Protein AF-A0A2V9AE50-F1 (afdb_monomer)

Solvent-accessible surface area (backbone atoms only — not comparable to full-atom values): 8103 Å² total; per-residue (Å²): 135,81,81,83,68,75,53,69,71,56,56,53,49,51,51,48,52,51,54,49,50,65,55,50,51,59,52,54,52,55,61,57,44,53,62,54,49,54,53,49,63,63,26,70,82,38,75,71,50,44,54,56,48,51,53,52,48,53,46,49,54,41,52,52,50,28,53,53,47,50,55,51,47,52,50,49,51,53,56,46,63,73,44,49,84,62,31,65,62,58,70,68,59,50,51,51,35,52,49,32,35,55,63,9,60,53,39,17,42,49,12,47,48,40,40,70,79,41,85,52,68,63,26,52,50,37,20,51,53,11,45,50,36,29,50,54,25,52,52,51,46,53,51,21,39,54,68,63,67,75,84,120

Mean predicted aligned error: 11.83 Å

Secondary structure (DSSP, 8-state):
-------HHHHHHHHHHHHHHHHHHHHHHHHHHHHHHHHHHHHTTSHHHHHHHHHHHHHHHHHHHHHHHHHHHHHHHHHHHHHGGGS-S-HHHHHHHHHHHHHHHTHHHHHHHHTTT--SHHHHHHHHHHHHHHHHHHHHHHHHHHTTSS--

Radius of gyration: 20.66 Å; Cα contacts (8 Å, |Δi|>4): 96; chains: 1; bounding box: 45×26×64 Å

Foldseek 3Di:
DDPPDPDVVRVVVVVVVVVCCVVVVVVVVVVVVVVLVVVCVVCVVPVVVNVVSVLVVLLVVLVVVLVVLLVVLVVVLVVCVVCLVLQQDDPVLSVVLNVLSVQLSPQQSVLSNCCNVPVDVVSVVSNVSSVVSNVVSVVNSVVSNVVNPPPD

Sequence (152 aa):
MKPHVLRDSWKRRWAWVLLVGSLVLPVFVLLEMRPGLLAGGIADVGGLVVNQYREMKYAYDRHVDVHGHWIGLAMVLIVMGIGLDGVRFDEQLKMLLAAGLLLGSLPFPLGVLLQTMSQGPGPRVLAVTGSALVIVSLAAMSLGFARGRTSV

Nearest PDB structures (foldseek):
  4ons-assembly1_A  TM=6.065E-01  e=8.344E+00  Mus musculus
  6ixe-assembly1_A  TM=2.602E-01  e=3.317E+00  Homo sapiens

pLDDT: mean 77.26, std 14.45, range [37.03, 95.81]

Structure (mmCIF, N/CA/C/O backbone):
data_AF-A0A2V9AE50-F1
#
_entry.id   AF-A0A2V9AE50-F1
#
loop_
_atom_site.group_PDB
_atom_site.id
_atom_site.type_symbol
_atom_site.label_atom_id
_atom_site.label_alt_id
_atom_site.label_comp_id
_atom_site.label_asym_id
_atom_site.label_entity_id
_atom_site.label_seq_id
_atom_site.pdbx_PDB_ins_code
_atom_site.Cartn_x
_atom_site.Cartn_y
_atom_site.Cartn_z
_atom_site.occupancy
_atom_site.B_iso_or_equiv
_atom_site.auth_seq_id
_atom_site.auth_comp_id
_atom_site.auth_asym_id
_atom_site.auth_atom_id
_atom_site.pdbx_PDB_model_num
ATOM 1 N N . MET A 1 1 ? -25.637 7.849 20.580 1.00 37.03 1 MET A N 1
ATOM 2 C CA . MET A 1 1 ? -25.601 7.628 19.116 1.00 37.03 1 MET A CA 1
ATOM 3 C C . MET A 1 1 ? -25.222 6.175 18.859 1.00 37.03 1 MET A C 1
ATOM 5 O O . MET A 1 1 ? -24.217 5.738 19.394 1.00 37.03 1 MET A O 1
ATOM 9 N N . LYS A 1 2 ? -26.040 5.402 18.131 1.00 41.62 2 LYS A N 1
ATOM 10 C CA . LYS A 1 2 ? -25.691 4.027 17.721 1.00 41.62 2 LYS A CA 1
ATOM 11 C C . LYS A 1 2 ? -24.840 4.119 16.445 1.00 41.62 2 LYS A C 1
ATOM 13 O O . LYS A 1 2 ? -25.294 4.797 15.521 1.00 41.62 2 LYS A O 1
ATOM 18 N N . PRO A 1 3 ? -23.649 3.499 16.362 1.00 47.72 3 PRO A N 1
ATOM 19 C CA . PRO A 1 3 ? -22.875 3.524 15.131 1.00 47.72 3 PRO A CA 1
ATOM 20 C C . PRO A 1 3 ? -23.674 2.760 14.076 1.00 47.72 3 PRO A C 1
ATOM 22 O O . PRO A 1 3 ? -24.143 1.646 14.311 1.00 47.72 3 PRO A O 1
ATOM 25 N N . HIS A 1 4 ? -23.895 3.385 12.928 1.00 53.25 4 HIS A N 1
ATOM 26 C CA . HIS A 1 4 ? -24.541 2.788 11.765 1.00 53.25 4 HIS A CA 1
ATOM 27 C C . HIS A 1 4 ? -23.551 1.804 11.133 1.00 53.25 4 HIS A C 1
ATOM 29 O O . HIS A 1 4 ? -22.965 2.045 10.082 1.00 53.25 4 HIS A O 1
ATOM 35 N N . VAL A 1 5 ? -23.336 0.689 11.831 1.00 60.97 5 VAL A N 1
ATOM 36 C CA . VAL A 1 5 ? -22.593 -0.466 11.341 1.00 60.97 5 VAL A CA 1
ATOM 37 C C . VAL A 1 5 ? -23.240 -0.873 10.024 1.00 60.97 5 VAL A C 1
ATOM 39 O O . VAL A 1 5 ? -24.429 -1.191 9.978 1.00 60.97 5 VAL A O 1
ATOM 42 N N . LEU A 1 6 ? -22.456 -0.793 8.949 1.00 65.75 6 LEU A N 1
ATOM 43 C CA . LEU A 1 6 ? -22.833 -1.145 7.584 1.00 65.75 6 LEU A CA 1
ATOM 44 C C . LEU A 1 6 ? -23.764 -2.365 7.573 1.00 65.75 6 LEU A C 1
ATOM 46 O O . LEU A 1 6 ? -23.412 -3.425 8.093 1.00 65.75 6 LEU A O 1
ATOM 50 N N . ARG A 1 7 ? -24.957 -2.192 6.992 1.00 75.25 7 ARG A N 1
ATOM 51 C CA . ARG A 1 7 ? -26.014 -3.213 6.929 1.00 75.25 7 ARG A CA 1
ATOM 52 C C . ARG A 1 7 ? -25.424 -4.527 6.390 1.00 75.25 7 ARG A C 1
ATOM 54 O O . ARG A 1 7 ? -24.647 -4.492 5.440 1.00 75.25 7 ARG A O 1
ATOM 61 N N . ASP A 1 8 ? -25.791 -5.690 6.926 1.00 74.62 8 ASP A N 1
ATOM 62 C CA . ASP A 1 8 ? -25.152 -6.961 6.522 1.00 74.62 8 ASP A CA 1
ATOM 63 C C . ASP A 1 8 ? -25.326 -7.289 5.031 1.00 74.62 8 ASP A C 1
ATOM 65 O O . ASP A 1 8 ? -24.468 -7.912 4.403 1.00 74.62 8 ASP A O 1
ATOM 69 N N . SER A 1 9 ? -26.401 -6.791 4.417 1.00 73.12 9 SER A N 1
ATOM 70 C CA . SER A 1 9 ? -26.605 -6.842 2.968 1.00 73.12 9 SER A CA 1
ATOM 71 C C . SER A 1 9 ? -25.570 -6.030 2.182 1.00 73.12 9 SER A C 1
ATOM 73 O O . SER A 1 9 ? -25.189 -6.447 1.091 1.00 73.12 9 SER A O 1
ATOM 75 N N . TRP A 1 10 ? -25.086 -4.909 2.722 1.00 75.50 10 TRP A N 1
ATOM 76 C CA . TRP A 1 10 ? -24.013 -4.107 2.134 1.00 75.50 10 TRP A CA 1
ATOM 77 C C . TRP A 1 10 ? -22.683 -4.853 2.191 1.00 75.50 10 TRP A C 1
ATOM 79 O O . TRP A 1 10 ? -22.042 -5.026 1.159 1.00 75.50 10 TRP A O 1
ATOM 89 N N . LYS A 1 11 ? -22.324 -5.397 3.361 1.00 70.62 11 LYS A N 1
ATOM 90 C CA . LYS A 1 11 ? -21.107 -6.210 3.531 1.00 70.62 11 LYS A CA 1
ATOM 91 C C . LYS A 1 11 ? -21.091 -7.402 2.574 1.00 70.62 11 LYS A C 1
ATOM 93 O O . LYS A 1 11 ? -20.095 -7.636 1.899 1.00 70.62 11 LYS A O 1
ATOM 98 N N . ARG A 1 12 ? -22.221 -8.111 2.453 1.00 73.69 12 ARG A N 1
ATOM 99 C CA . ARG A 1 12 ? -22.362 -9.256 1.542 1.00 73.69 12 ARG A CA 1
ATOM 100 C C . ARG A 1 12 ? -22.244 -8.851 0.071 1.00 73.69 12 ARG A C 1
ATOM 102 O O . ARG A 1 12 ? -21.606 -9.562 -0.695 1.00 73.69 12 ARG A O 1
ATOM 109 N N . ARG A 1 13 ? -22.832 -7.718 -0.330 1.00 76.38 13 ARG A N 1
ATOM 110 C CA . ARG A 1 13 ? -22.717 -7.195 -1.705 1.00 76.38 13 ARG A CA 1
ATOM 111 C C . ARG A 1 13 ? -21.273 -6.837 -2.049 1.00 76.38 13 ARG A C 1
ATOM 113 O O . ARG A 1 13 ? -20.803 -7.238 -3.105 1.00 76.38 13 ARG A O 1
ATOM 120 N N . TRP A 1 14 ? -20.558 -6.167 -1.149 1.00 69.31 14 TRP A N 1
ATOM 121 C CA . TRP A 1 14 ? -19.146 -5.843 -1.357 1.00 69.31 14 TRP A CA 1
ATOM 122 C C . TRP A 1 14 ? -18.248 -7.075 -1.363 1.00 69.31 14 TRP A C 1
ATOM 124 O O . TRP A 1 14 ? -17.381 -7.171 -2.222 1.00 69.31 14 TRP A O 1
ATOM 134 N N . ALA A 1 15 ? -18.496 -8.056 -0.493 1.00 70.06 15 ALA A N 1
ATOM 135 C CA . ALA A 1 15 ? -17.778 -9.328 -0.531 1.00 70.06 15 ALA A CA 1
ATOM 136 C C . ALA A 1 15 ? -17.922 -10.023 -1.897 1.00 70.06 15 ALA A C 1
ATOM 138 O O . ALA A 1 15 ? -16.930 -10.483 -2.454 1.00 70.06 15 ALA A O 1
ATOM 139 N N . TRP A 1 16 ? -19.129 -10.034 -2.476 1.00 76.62 16 TRP A N 1
ATOM 140 C CA . TRP A 1 16 ? -19.358 -10.571 -3.821 1.00 76.62 16 TRP A CA 1
ATOM 141 C C . TRP A 1 16 ? -18.664 -9.765 -4.915 1.00 76.62 16 TRP A C 1
ATOM 143 O O . TRP A 1 16 ? -18.034 -10.360 -5.780 1.00 76.62 16 TRP A O 1
ATOM 153 N N . VAL A 1 17 ? -18.736 -8.432 -4.871 1.00 71.69 17 VAL A N 1
ATOM 154 C CA . VAL A 1 17 ? -18.037 -7.565 -5.836 1.00 71.69 17 VAL A CA 1
ATOM 155 C C . VAL A 1 17 ? -16.531 -7.829 -5.811 1.00 71.69 17 VAL A C 1
ATOM 157 O O . VAL A 1 17 ? -15.916 -7.945 -6.867 1.00 71.69 17 VAL A O 1
ATOM 160 N N . LEU A 1 18 ? -15.946 -7.990 -4.623 1.00 68.12 18 LEU A N 1
ATOM 161 C CA . LEU A 1 18 ? -14.518 -8.260 -4.467 1.00 68.12 18 LEU A CA 1
ATOM 162 C C . LEU A 1 18 ? -14.133 -9.673 -4.902 1.00 68.12 18 LEU A C 1
ATOM 164 O O . LEU A 1 18 ? -13.132 -9.834 -5.591 1.00 68.12 18 LEU A O 1
ATOM 168 N N . LEU A 1 19 ? -14.933 -10.685 -4.557 1.00 66.75 19 LEU A N 1
ATOM 169 C CA . LEU A 1 19 ? -14.701 -12.064 -4.993 1.00 66.75 19 LEU A CA 1
ATOM 170 C C . LEU A 1 19 ? -14.799 -12.199 -6.511 1.00 66.75 19 LEU A C 1
ATOM 172 O O . LEU A 1 19 ? -13.918 -12.786 -7.133 1.00 66.75 19 LEU A O 1
ATOM 176 N N . VAL A 1 20 ? -15.842 -11.625 -7.112 1.00 72.38 20 VAL A N 1
ATOM 177 C CA . VAL A 1 20 ? -16.029 -11.633 -8.566 1.00 72.38 20 VAL A CA 1
ATOM 178 C C . VAL A 1 20 ? -14.915 -10.837 -9.236 1.00 72.38 20 VAL A C 1
ATOM 180 O O . VAL A 1 20 ? -14.288 -11.352 -10.153 1.00 72.38 20 VAL A O 1
ATOM 183 N N . GLY A 1 21 ? -14.590 -9.637 -8.745 1.00 65.12 21 GLY A N 1
ATOM 184 C CA . GLY A 1 21 ? -13.474 -8.838 -9.259 1.00 65.12 21 GLY A CA 1
ATOM 185 C C . GLY A 1 21 ? -12.136 -9.583 -9.203 1.00 65.12 21 GLY A C 1
ATOM 186 O O . GLY A 1 21 ? -11.414 -9.616 -10.196 1.00 65.12 21 GLY A O 1
ATOM 187 N N . SER A 1 22 ? -11.847 -10.264 -8.089 1.00 59.50 22 SER A N 1
ATOM 188 C CA . SER A 1 22 ? -10.631 -11.068 -7.898 1.00 59.50 22 SER A CA 1
ATOM 189 C C . SER A 1 22 ? -10.545 -12.292 -8.813 1.00 59.50 22 SER A C 1
ATOM 191 O O . SER A 1 22 ? -9.442 -12.783 -9.029 1.00 59.50 22 SER A O 1
ATOM 193 N N . LEU A 1 23 ? -11.668 -12.812 -9.315 1.00 69.69 23 LEU A N 1
ATOM 194 C CA . LEU A 1 23 ? -11.721 -13.959 -10.232 1.00 69.69 23 LEU A CA 1
ATOM 195 C C . LEU A 1 23 ? -11.732 -13.527 -11.700 1.00 69.69 23 LEU A C 1
ATOM 197 O O . LEU A 1 23 ? -11.115 -14.170 -12.544 1.00 69.69 23 LEU A O 1
ATOM 201 N N . VAL A 1 24 ? -12.409 -12.421 -11.999 1.00 68.25 24 VAL A N 1
ATOM 202 C CA . VAL A 1 24 ? -12.529 -11.869 -13.350 1.00 68.25 24 VAL A CA 1
ATOM 203 C C . VAL A 1 24 ? -11.200 -11.268 -13.810 1.00 68.25 24 VAL A C 1
ATOM 205 O O . VAL A 1 24 ? -10.784 -11.527 -14.936 1.00 68.25 24 VAL A O 1
ATOM 208 N N . LEU A 1 25 ? -10.490 -10.535 -12.945 1.00 58.28 25 LEU A N 1
ATOM 209 C CA . LEU A 1 25 ? -9.211 -9.903 -13.293 1.00 58.28 25 LEU A CA 1
ATOM 210 C C . LEU A 1 25 ? -8.143 -10.909 -13.784 1.00 58.28 25 LEU A C 1
ATOM 212 O O . LEU A 1 25 ? -7.616 -10.697 -14.875 1.00 58.28 25 LEU A O 1
ATOM 216 N N . PRO A 1 26 ? -7.857 -12.032 -13.091 1.00 51.66 26 PRO A N 1
ATOM 217 C CA . PRO A 1 26 ? -6.922 -13.048 -13.585 1.00 51.66 26 PRO A CA 1
ATOM 218 C C . PRO A 1 26 ? -7.338 -13.675 -14.918 1.00 51.66 26 PRO A C 1
ATOM 220 O O . PRO A 1 26 ? -6.481 -13.977 -15.744 1.00 51.66 26 PRO A O 1
ATOM 223 N N . VAL A 1 27 ? -8.643 -13.862 -15.149 1.00 64.81 27 VAL A N 1
ATOM 224 C CA . VAL A 1 27 ? -9.162 -14.407 -16.414 1.00 64.81 27 VAL A CA 1
ATOM 225 C C . VAL A 1 27 ? -8.922 -13.427 -17.561 1.00 64.81 27 VAL A C 1
ATOM 227 O O . VAL A 1 27 ? -8.437 -13.839 -18.611 1.00 64.81 27 VAL A O 1
ATOM 230 N N . PHE A 1 28 ? -9.189 -12.135 -17.360 1.00 59.84 28 PHE A N 1
ATOM 231 C CA . PHE A 1 28 ? -8.902 -11.103 -18.360 1.00 59.84 28 PHE A CA 1
ATOM 232 C C . PHE A 1 28 ? -7.399 -10.974 -18.645 1.00 59.84 28 PHE A C 1
ATOM 234 O O . PHE A 1 28 ? -7.008 -10.934 -19.808 1.00 59.84 28 PHE A O 1
ATOM 241 N N . VAL A 1 29 ? -6.550 -11.031 -17.615 1.00 56.72 29 VAL A N 1
ATOM 242 C CA . VAL A 1 29 ? -5.084 -11.028 -17.778 1.00 56.72 29 VAL A CA 1
ATOM 243 C C . VAL A 1 29 ? -4.600 -12.255 -18.561 1.00 56.72 29 VAL A C 1
ATOM 245 O O . VAL A 1 29 ? -3.771 -12.135 -19.461 1.00 56.72 29 VAL A O 1
ATOM 248 N N . LEU A 1 30 ? -5.133 -13.448 -18.277 1.00 57.59 30 LEU A N 1
ATOM 249 C CA . LEU A 1 30 ? -4.795 -14.669 -19.020 1.00 57.59 30 LEU A CA 1
ATOM 250 C C . LEU A 1 30 ? -5.219 -14.598 -20.493 1.00 57.59 30 LEU A C 1
ATOM 252 O O . LEU A 1 30 ? -4.508 -15.105 -21.366 1.00 57.59 30 LEU A O 1
ATOM 256 N N . LEU A 1 31 ? -6.363 -13.971 -20.775 1.00 60.22 31 LEU A N 1
ATOM 257 C CA . LEU A 1 31 ? -6.833 -13.731 -22.139 1.00 60.22 31 LEU A CA 1
ATOM 258 C C . LEU A 1 31 ? -5.935 -12.735 -22.884 1.00 60.22 31 LEU A C 1
ATOM 260 O O . LEU A 1 31 ? -5.695 -12.927 -24.074 1.00 60.22 31 LEU A O 1
ATOM 264 N N . GLU A 1 32 ? -5.381 -11.740 -22.192 1.00 53.06 32 GLU A N 1
ATOM 265 C CA . GLU A 1 32 ? -4.436 -10.767 -22.751 1.00 53.06 32 GLU A CA 1
ATOM 266 C C . GLU A 1 32 ? -3.033 -11.359 -22.983 1.00 53.06 32 GLU A C 1
ATOM 268 O O . GLU A 1 32 ? -2.365 -11.036 -23.967 1.00 53.06 32 GLU A O 1
ATOM 273 N N . MET A 1 33 ? -2.601 -12.321 -22.157 1.00 55.38 33 MET A N 1
ATOM 274 C CA . MET A 1 33 ? -1.312 -12.997 -22.347 1.00 55.38 33 MET A CA 1
ATOM 275 C C . MET A 1 33 ? -1.268 -13.925 -23.569 1.00 55.38 33 MET A C 1
ATOM 277 O O . MET A 1 33 ? -0.200 -14.077 -24.157 1.00 55.38 33 MET A O 1
ATOM 281 N N . ARG A 1 34 ? -2.382 -14.539 -23.998 1.00 54.62 34 ARG A N 1
ATOM 282 C CA . ARG A 1 34 ? -2.393 -15.440 -25.173 1.00 54.62 34 ARG A CA 1
ATOM 283 C C . ARG A 1 34 ? -1.922 -14.783 -26.486 1.00 54.62 34 ARG A C 1
ATOM 285 O O . ARG A 1 34 ? -1.057 -15.374 -27.135 1.00 54.62 34 ARG A O 1
ATOM 292 N N . PRO A 1 35 ? -2.418 -13.601 -26.897 1.00 54.53 35 PRO A N 1
ATOM 293 C CA . PRO A 1 35 ? -1.892 -12.906 -28.074 1.00 54.53 35 PRO A CA 1
ATOM 294 C C . PRO A 1 35 ? -0.460 -12.393 -27.860 1.00 54.53 35 PRO A C 1
ATOM 296 O O . PRO A 1 35 ? 0.341 -12.434 -28.792 1.00 54.53 35 PRO A O 1
ATOM 299 N N . GLY A 1 36 ? -0.094 -11.996 -26.635 1.00 54.28 36 GLY A N 1
ATOM 300 C CA . GLY A 1 36 ? 1.269 -11.573 -26.302 1.00 54.28 36 GLY A CA 1
ATOM 301 C C . GLY A 1 36 ? 2.309 -12.699 -26.369 1.00 54.28 36 GLY A C 1
ATOM 302 O O . GLY A 1 36 ? 3.447 -12.448 -26.759 1.00 54.28 36 GLY A O 1
ATOM 303 N N . LEU A 1 37 ? 1.938 -13.936 -26.019 1.00 57.34 37 LEU A N 1
ATOM 304 C CA . LEU A 1 37 ? 2.815 -15.114 -26.077 1.00 57.34 37 LEU A CA 1
ATOM 305 C C . LEU A 1 37 ? 2.989 -15.626 -27.512 1.00 57.34 37 LEU A C 1
ATOM 307 O O . LEU A 1 37 ? 4.080 -16.039 -27.887 1.00 57.34 37 LEU A O 1
ATOM 311 N N . LEU A 1 38 ? 1.925 -15.565 -28.321 1.00 55.53 38 LEU A N 1
ATOM 312 C CA . LEU A 1 38 ? 1.977 -15.886 -29.750 1.00 55.53 38 LEU A CA 1
ATOM 313 C C . LEU A 1 38 ? 2.829 -14.869 -30.523 1.00 55.53 38 LEU A C 1
ATOM 315 O O . LEU A 1 38 ? 3.653 -15.267 -31.340 1.00 55.53 38 LEU A O 1
ATOM 319 N N . ALA A 1 39 ? 2.699 -13.574 -30.218 1.00 54.44 39 ALA A N 1
ATOM 320 C CA . ALA A 1 39 ? 3.570 -12.538 -30.773 1.00 54.44 39 ALA A CA 1
ATOM 321 C C . ALA A 1 39 ? 5.034 -12.704 -30.317 1.00 54.44 39 ALA A C 1
ATOM 323 O O . ALA A 1 39 ? 5.946 -12.564 -31.129 1.00 54.44 39 ALA A O 1
ATOM 324 N N . GLY A 1 40 ? 5.260 -13.072 -29.048 1.00 48.94 40 GLY A N 1
ATOM 325 C CA . GLY A 1 40 ? 6.589 -13.389 -28.511 1.00 48.94 40 GLY A CA 1
ATOM 326 C C . GLY A 1 40 ? 7.234 -14.619 -29.163 1.00 48.94 40 GLY A C 1
ATOM 327 O O . GLY A 1 40 ? 8.411 -14.580 -29.500 1.00 48.94 40 GLY A O 1
ATOM 328 N N . GLY A 1 41 ? 6.458 -15.675 -29.430 1.00 58.72 41 GLY A N 1
ATOM 329 C CA . GLY A 1 41 ? 6.942 -16.880 -30.116 1.00 58.72 41 GLY A CA 1
ATOM 330 C C . GLY A 1 41 ? 7.270 -16.661 -31.598 1.00 58.72 41 GLY A C 1
ATOM 331 O O . GLY A 1 41 ? 8.171 -17.302 -32.126 1.00 58.72 41 GLY A O 1
ATOM 332 N N . ILE A 1 42 ? 6.590 -15.724 -32.270 1.00 55.38 42 ILE A N 1
ATOM 333 C CA . ILE A 1 42 ? 6.945 -15.298 -33.637 1.00 55.38 42 ILE A CA 1
ATOM 334 C C . ILE A 1 42 ? 8.206 -14.407 -33.621 1.00 55.38 42 ILE A C 1
ATOM 336 O O . ILE A 1 42 ? 9.004 -14.443 -34.557 1.00 55.38 42 ILE A O 1
ATOM 340 N N . ALA A 1 43 ? 8.426 -13.647 -32.544 1.00 53.38 43 ALA A N 1
ATOM 341 C CA . ALA A 1 43 ? 9.584 -12.771 -32.361 1.00 53.38 43 ALA A CA 1
ATOM 342 C C . ALA A 1 43 ? 10.902 -13.503 -32.040 1.00 53.38 43 ALA A C 1
ATOM 344 O O . ALA A 1 43 ? 11.965 -12.951 -32.321 1.00 53.38 43 ALA A O 1
ATOM 345 N N . ASP A 1 44 ? 10.867 -14.738 -31.524 1.00 53.69 44 ASP A N 1
ATOM 346 C CA . ASP A 1 44 ? 12.069 -15.556 -31.257 1.00 53.69 44 ASP A CA 1
ATOM 347 C C . ASP A 1 44 ? 12.899 -15.865 -32.524 1.00 53.69 44 ASP A C 1
ATOM 349 O O . ASP A 1 44 ? 14.074 -16.221 -32.433 1.00 53.69 44 ASP A O 1
ATOM 353 N N . VAL A 1 45 ? 12.341 -15.645 -33.721 1.00 57.78 45 VAL A N 1
ATOM 354 C CA . VAL A 1 45 ? 13.068 -15.738 -35.001 1.00 57.78 45 VAL A CA 1
ATOM 355 C C . VAL A 1 45 ? 13.944 -14.492 -35.270 1.00 57.78 45 VAL A C 1
ATOM 357 O O . VAL A 1 45 ? 14.816 -14.521 -36.135 1.00 57.78 45 VAL A O 1
ATOM 360 N N . GLY A 1 46 ? 13.791 -13.403 -34.505 1.00 55.84 46 GLY A N 1
ATOM 361 C CA . GLY A 1 46 ? 14.565 -12.165 -34.648 1.00 55.84 46 GLY A CA 1
ATOM 362 C C . GLY A 1 46 ? 14.988 -11.578 -33.300 1.00 55.84 46 GLY A C 1
ATOM 363 O O . GLY A 1 46 ? 14.258 -10.793 -32.703 1.00 55.84 46 GLY A O 1
ATOM 364 N N . GLY A 1 47 ? 16.204 -11.884 -32.835 1.00 56.34 47 GLY A N 1
ATOM 365 C CA . GLY A 1 47 ? 16.717 -11.519 -31.498 1.00 56.34 47 GLY A CA 1
ATOM 366 C C . GLY A 1 47 ? 16.695 -10.026 -31.104 1.00 56.34 47 GLY A C 1
ATOM 367 O O . GLY A 1 47 ? 16.837 -9.708 -29.927 1.00 56.34 47 GLY A O 1
ATOM 368 N N . LEU A 1 48 ? 16.466 -9.101 -32.042 1.00 60.84 48 LEU A N 1
ATOM 369 C CA . LEU A 1 48 ? 16.241 -7.671 -31.765 1.00 60.84 48 LEU A CA 1
ATOM 370 C C . LEU A 1 48 ? 14.813 -7.378 -31.263 1.00 60.84 48 LEU A C 1
ATOM 372 O O . LEU A 1 48 ? 14.623 -6.527 -30.395 1.00 60.84 48 LEU A O 1
ATOM 376 N N . VAL A 1 49 ? 13.822 -8.129 -31.756 1.00 65.56 49 VAL A N 1
ATOM 377 C CA . VAL A 1 49 ? 12.409 -8.022 -31.352 1.00 65.56 49 VAL A CA 1
ATOM 378 C C . VAL A 1 49 ? 12.212 -8.572 -29.936 1.00 65.56 49 VAL A C 1
ATOM 380 O O . VAL A 1 49 ? 11.404 -8.050 -29.172 1.00 65.56 49 VAL A O 1
ATOM 383 N N . VAL A 1 50 ? 13.014 -9.566 -29.540 1.00 71.88 50 VAL A N 1
ATOM 384 C CA . VAL A 1 50 ? 12.987 -10.159 -28.193 1.00 71.88 50 VAL A CA 1
ATOM 385 C C . VAL A 1 50 ? 13.356 -9.139 -27.110 1.00 71.88 50 VAL A C 1
ATOM 387 O O . VAL A 1 50 ? 12.685 -9.076 -26.080 1.00 71.88 50 VAL A O 1
ATOM 390 N N . ASN A 1 51 ? 14.376 -8.300 -27.324 1.00 70.81 51 ASN A N 1
ATOM 391 C CA . ASN A 1 51 ? 14.756 -7.277 -26.342 1.00 70.81 51 ASN A CA 1
ATOM 392 C C . ASN A 1 51 ? 13.685 -6.186 -26.205 1.00 70.81 51 ASN A C 1
ATOM 394 O O . ASN A 1 51 ? 13.302 -5.853 -25.085 1.00 70.81 51 ASN A O 1
ATOM 398 N N . GLN A 1 52 ? 13.129 -5.712 -27.323 1.00 73.00 52 GLN A N 1
AT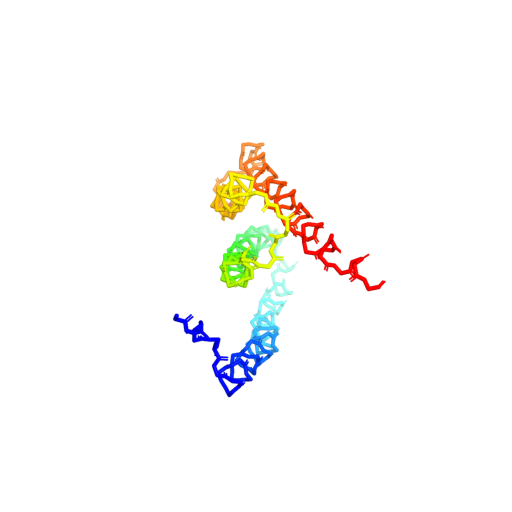OM 399 C CA . GLN A 1 52 ? 12.023 -4.747 -27.308 1.00 73.00 52 GLN A CA 1
ATOM 400 C C . GLN A 1 52 ? 10.774 -5.317 -26.623 1.00 73.00 52 GLN A C 1
ATOM 402 O O . GLN A 1 52 ? 10.143 -4.643 -25.811 1.00 73.00 52 GLN A O 1
ATOM 407 N N . TYR A 1 53 ? 10.442 -6.583 -26.889 1.00 75.38 53 TYR A N 1
ATOM 408 C CA . TYR A 1 53 ? 9.334 -7.264 -26.224 1.00 75.38 53 TYR A CA 1
ATOM 409 C C . TYR A 1 53 ? 9.561 -7.395 -24.711 1.00 75.38 53 TYR A C 1
ATOM 411 O O . TYR A 1 53 ? 8.640 -7.164 -23.928 1.00 75.38 53 TYR A O 1
ATOM 419 N N . ARG A 1 54 ? 10.784 -7.726 -24.274 1.00 77.00 54 ARG A N 1
ATOM 420 C CA . ARG A 1 54 ? 11.135 -7.821 -22.846 1.00 77.00 54 ARG A CA 1
ATOM 421 C C . ARG A 1 54 ? 10.983 -6.485 -22.125 1.00 77.00 54 ARG A C 1
ATOM 423 O O . ARG A 1 54 ? 10.441 -6.468 -21.022 1.00 77.00 54 ARG A O 1
ATOM 430 N N . GLU A 1 55 ? 11.430 -5.389 -22.732 1.00 76.75 55 GLU A N 1
ATOM 431 C CA . GLU A 1 55 ? 11.279 -4.043 -22.165 1.00 76.75 55 GLU A CA 1
ATOM 432 C C . GLU A 1 55 ? 9.804 -3.629 -22.078 1.00 76.75 55 GLU A C 1
ATOM 434 O O . GLU A 1 55 ? 9.350 -3.183 -21.022 1.00 76.75 55 GLU A O 1
ATOM 439 N N . MET A 1 56 ? 9.029 -3.871 -23.141 1.00 78.88 56 MET A N 1
ATOM 440 C CA . MET A 1 56 ? 7.589 -3.597 -23.167 1.00 78.88 56 MET A CA 1
ATOM 441 C C . MET A 1 56 ? 6.823 -4.407 -22.120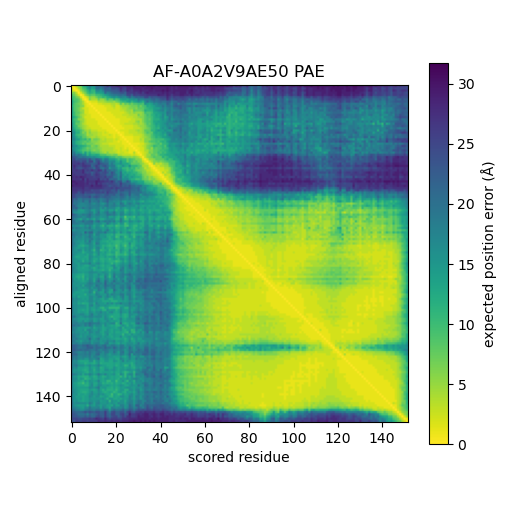 1.00 78.88 56 MET A C 1
ATOM 443 O O . MET A 1 56 ? 5.995 -3.857 -21.394 1.00 78.88 56 MET A O 1
ATOM 447 N N . LYS A 1 57 ? 7.122 -5.705 -21.998 1.00 78.44 57 LYS A N 1
ATOM 448 C CA . LYS A 1 57 ? 6.512 -6.573 -20.989 1.00 78.44 57 LYS A CA 1
ATOM 449 C C . LYS A 1 57 ? 6.865 -6.121 -19.576 1.00 78.44 57 LYS A C 1
ATOM 451 O O . LYS A 1 57 ? 5.983 -6.053 -18.729 1.00 78.44 57 LYS A O 1
ATOM 456 N N . TYR A 1 58 ? 8.125 -5.767 -19.326 1.00 77.81 58 TYR A N 1
ATOM 457 C CA . TYR A 1 58 ? 8.548 -5.255 -18.024 1.00 77.81 58 TYR A CA 1
ATOM 458 C C . TYR A 1 58 ? 7.788 -3.977 -17.636 1.00 77.81 58 TYR A C 1
ATOM 460 O O . TYR A 1 58 ? 7.313 -3.867 -16.505 1.00 77.81 58 TYR A O 1
ATOM 468 N N . ALA A 1 59 ? 7.638 -3.029 -18.566 1.00 74.00 59 ALA A N 1
ATOM 469 C CA . ALA A 1 59 ? 6.888 -1.798 -18.329 1.00 74.00 59 ALA A CA 1
ATOM 470 C C . ALA A 1 59 ? 5.394 -2.070 -18.074 1.00 74.00 59 ALA A C 1
ATOM 472 O O . ALA A 1 59 ? 4.822 -1.507 -17.139 1.00 74.00 59 ALA A O 1
ATOM 473 N N . TYR A 1 60 ? 4.781 -2.963 -18.859 1.00 79.31 60 TYR A N 1
ATOM 474 C CA . TYR A 1 60 ? 3.388 -3.378 -18.679 1.00 79.31 60 TYR A CA 1
ATOM 475 C C . TYR A 1 60 ? 3.164 -4.052 -17.318 1.00 79.31 60 TYR A C 1
ATOM 477 O O . TYR A 1 60 ? 2.304 -3.609 -16.556 1.00 79.31 60 TYR A O 1
ATOM 485 N N . ASP A 1 61 ? 3.980 -5.054 -16.971 1.00 80.25 61 ASP A N 1
ATOM 486 C CA . ASP A 1 61 ? 3.882 -5.783 -15.701 1.00 80.25 61 ASP A CA 1
ATOM 487 C C . ASP A 1 61 ? 3.999 -4.817 -14.518 1.00 80.25 61 ASP A C 1
ATOM 489 O O . ASP A 1 61 ? 3.227 -4.903 -13.568 1.00 80.25 61 ASP A O 1
ATOM 493 N N . ARG A 1 62 ? 4.907 -3.835 -14.594 1.00 77.12 62 ARG A N 1
ATOM 494 C CA . ARG A 1 62 ? 5.055 -2.809 -13.554 1.00 77.12 62 ARG A CA 1
ATOM 495 C C . ARG A 1 62 ? 3.865 -1.861 -13.469 1.00 77.12 62 ARG A C 1
ATOM 497 O O . ARG A 1 62 ? 3.507 -1.456 -12.368 1.00 77.12 62 ARG A O 1
ATOM 504 N N . HIS A 1 63 ? 3.229 -1.521 -14.586 1.00 71.56 63 HIS A N 1
ATOM 505 C CA . HIS A 1 63 ? 2.027 -0.688 -14.574 1.00 71.56 63 HIS A CA 1
ATOM 506 C C . HIS A 1 63 ? 0.844 -1.412 -13.913 1.00 71.56 63 HIS A C 1
ATOM 508 O O . HIS A 1 63 ? 0.162 -0.844 -13.056 1.00 71.56 63 HIS A O 1
ATOM 514 N N . VAL A 1 64 ? 0.644 -2.688 -14.256 1.00 78.62 64 VAL A N 1
ATOM 515 C CA . VAL A 1 64 ? -0.377 -3.544 -13.633 1.00 78.62 64 VAL A CA 1
ATOM 516 C C . VAL A 1 64 ? -0.074 -3.762 -12.146 1.00 78.62 64 VAL A C 1
ATOM 518 O O . VAL A 1 64 ? -0.983 -3.684 -11.320 1.00 78.62 64 VAL A O 1
AT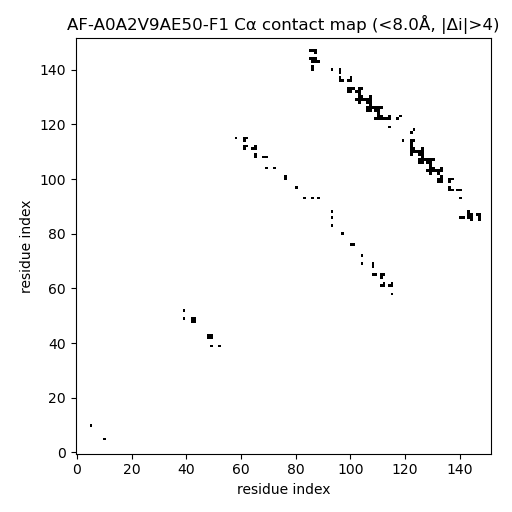OM 521 N N . ASP A 1 65 ? 1.199 -3.952 -11.787 1.00 81.00 65 ASP A N 1
ATOM 522 C CA . ASP A 1 65 ? 1.671 -4.096 -10.404 1.00 81.00 65 ASP A CA 1
ATOM 523 C C . ASP A 1 65 ? 1.341 -2.855 -9.554 1.00 81.00 65 ASP A C 1
ATOM 525 O O . ASP A 1 65 ? 0.791 -2.976 -8.458 1.00 81.00 65 ASP A O 1
ATOM 529 N N . VAL A 1 66 ? 1.587 -1.645 -10.075 1.00 78.88 66 VAL A N 1
ATOM 530 C CA . VAL A 1 66 ? 1.216 -0.379 -9.408 1.00 78.88 66 VAL A CA 1
ATOM 531 C C . VAL A 1 66 ? -0.295 -0.280 -9.209 1.00 78.88 66 VAL A C 1
ATOM 533 O O . VAL A 1 66 ? -0.753 0.046 -8.111 1.00 78.88 66 VAL A O 1
ATOM 536 N N . HIS A 1 67 ? -1.076 -0.580 -10.250 1.00 80.38 67 HIS A N 1
ATOM 537 C CA . HIS A 1 67 ? -2.534 -0.509 -10.194 1.00 80.38 67 HIS A CA 1
ATOM 538 C C . HIS A 1 67 ? -3.111 -1.474 -9.147 1.00 80.38 67 HIS A C 1
ATOM 540 O O . HIS A 1 67 ? -3.933 -1.077 -8.316 1.00 80.38 67 HIS A O 1
ATOM 546 N N . GLY A 1 68 ? -2.629 -2.721 -9.140 1.00 81.19 68 GLY A N 1
ATOM 547 C CA . GLY A 1 68 ? -3.024 -3.738 -8.167 1.00 81.19 68 GLY A CA 1
ATOM 548 C C . GLY A 1 68 ? -2.708 -3.323 -6.730 1.00 81.19 68 GLY A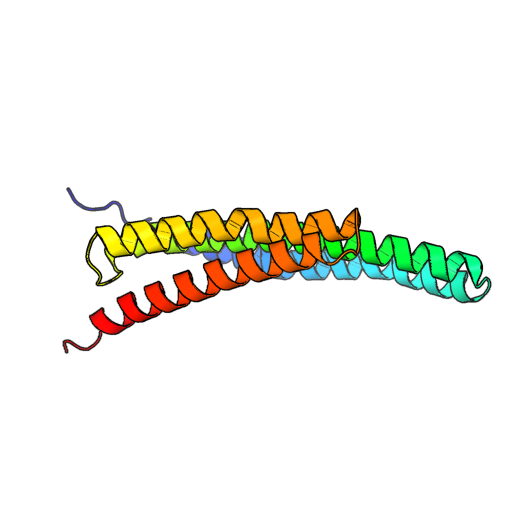 C 1
ATOM 549 O O . GLY A 1 68 ? -3.569 -3.424 -5.853 1.00 81.19 68 GLY A O 1
ATOM 550 N N . HIS A 1 69 ? -1.512 -2.781 -6.487 1.00 86.00 69 HIS A N 1
ATOM 551 C CA . HIS A 1 69 ? -1.123 -2.308 -5.162 1.00 86.00 69 HIS A CA 1
ATOM 552 C C . HIS A 1 69 ? -1.936 -1.095 -4.692 1.00 86.00 69 HIS A C 1
ATOM 554 O O . HIS A 1 69 ? -2.310 -1.054 -3.520 1.00 86.00 69 HIS A O 1
ATOM 560 N N . TRP A 1 70 ? -2.273 -0.141 -5.568 1.00 83.50 70 TRP A N 1
ATOM 561 C CA . TRP A 1 70 ? -3.141 0.985 -5.201 1.00 83.50 70 TRP A CA 1
ATOM 562 C C . TRP A 1 70 ? -4.546 0.541 -4.803 1.00 83.50 70 TRP A C 1
ATOM 564 O O . TRP A 1 70 ? -5.053 0.987 -3.772 1.00 83.50 70 TRP A O 1
ATOM 574 N N . ILE A 1 71 ? -5.159 -0.368 -5.564 1.00 82.62 71 ILE A N 1
ATOM 575 C CA . ILE A 1 71 ? -6.483 -0.905 -5.222 1.00 82.62 71 ILE A CA 1
ATOM 576 C C . ILE A 1 71 ? -6.421 -1.701 -3.915 1.00 82.62 71 ILE A C 1
ATOM 578 O O . ILE A 1 71 ? -7.258 -1.504 -3.030 1.00 82.62 71 ILE A O 1
ATOM 582 N N . GLY A 1 72 ? -5.422 -2.575 -3.769 1.00 85.94 72 GLY A N 1
ATOM 583 C CA . GLY A 1 72 ? -5.241 -3.384 -2.566 1.00 85.94 72 GLY A CA 1
ATOM 584 C C . GLY A 1 72 ? -5.028 -2.532 -1.314 1.00 85.94 72 GLY A C 1
ATOM 585 O O . GLY A 1 72 ? -5.682 -2.751 -0.296 1.00 85.94 72 GLY A O 1
ATOM 586 N N . LEU A 1 73 ? -4.174 -1.510 -1.392 1.00 89.69 73 LEU A N 1
ATOM 587 C CA . LEU A 1 73 ? -3.939 -0.591 -0.280 1.00 89.69 73 LEU A CA 1
ATOM 588 C C . LEU A 1 73 ? -5.164 0.258 0.043 1.00 89.69 73 LEU A C 1
ATOM 590 O O . LEU A 1 73 ? -5.480 0.415 1.218 1.00 89.69 73 LEU A O 1
ATOM 594 N N . ALA A 1 74 ? -5.888 0.760 -0.961 1.00 86.38 74 ALA A N 1
ATOM 595 C CA . ALA A 1 74 ? -7.136 1.482 -0.732 1.00 86.38 74 ALA A CA 1
ATOM 596 C C . ALA A 1 74 ? -8.148 0.607 0.025 1.00 86.38 74 ALA A C 1
ATOM 598 O O . ALA A 1 74 ? -8.756 1.059 0.996 1.00 86.38 74 ALA A O 1
ATOM 599 N N . MET A 1 75 ? -8.272 -0.668 -0.357 1.00 89.81 75 MET A N 1
ATOM 600 C CA . MET A 1 75 ? -9.109 -1.637 0.352 1.00 89.81 75 MET A CA 1
ATOM 601 C C . MET A 1 75 ? -8.673 -1.805 1.811 1.00 89.81 75 MET A C 1
ATOM 603 O O . MET A 1 75 ? -9.498 -1.716 2.719 1.00 89.81 75 MET A O 1
ATOM 607 N N . VAL A 1 76 ? -7.375 -2.012 2.048 1.00 88.25 76 VAL A N 1
ATOM 608 C CA . VAL A 1 76 ? -6.812 -2.166 3.397 1.00 88.25 76 VAL A CA 1
ATOM 609 C C . VAL A 1 76 ? -7.048 -0.919 4.247 1.00 88.25 76 VAL A C 1
ATOM 611 O O . VAL A 1 76 ? -7.459 -1.051 5.397 1.00 88.25 76 VAL A O 1
ATOM 614 N N . LEU A 1 77 ? -6.849 0.281 3.696 1.00 89.94 77 LEU A N 1
ATOM 615 C CA . LEU A 1 77 ? -7.095 1.547 4.389 1.00 89.94 77 LEU A CA 1
ATOM 616 C C . LEU A 1 77 ? -8.570 1.715 4.761 1.00 89.94 77 LEU A C 1
ATOM 618 O O . LEU A 1 77 ? -8.864 2.126 5.880 1.00 89.94 77 LEU A O 1
ATOM 622 N N . ILE A 1 78 ? -9.500 1.356 3.871 1.00 87.38 78 ILE A N 1
ATOM 623 C CA . ILE A 1 78 ? -10.941 1.389 4.163 1.00 87.38 78 ILE A CA 1
ATOM 624 C C . ILE A 1 78 ? -11.280 0.410 5.291 1.00 87.38 78 ILE A C 1
ATOM 626 O O . ILE A 1 78 ? -11.925 0.793 6.268 1.00 87.38 78 ILE A O 1
ATOM 630 N N . VAL A 1 79 ? -10.837 -0.847 5.180 1.00 87.88 79 VAL A N 1
ATOM 631 C CA . VAL A 1 79 ? -11.094 -1.882 6.194 1.00 87.88 79 VAL A CA 1
ATOM 632 C C . VAL A 1 79 ? -10.499 -1.474 7.539 1.00 87.88 79 VAL A C 1
ATOM 634 O O . VAL A 1 79 ? -11.177 -1.586 8.562 1.00 87.88 79 VAL A O 1
ATOM 637 N N . MET A 1 80 ? -9.272 -0.945 7.546 1.00 88.50 80 MET A N 1
ATOM 638 C CA . MET A 1 80 ? -8.655 -0.475 8.778 1.00 88.50 80 MET A CA 1
ATOM 639 C C . MET A 1 80 ? -9.328 0.764 9.350 1.00 88.50 80 MET A C 1
ATOM 641 O O . MET A 1 80 ? -9.520 0.821 10.559 1.00 88.50 80 MET A O 1
ATOM 645 N N . GLY A 1 81 ? -9.743 1.717 8.517 1.00 88.88 81 GLY A N 1
ATOM 646 C CA . GLY A 1 81 ? -10.489 2.890 8.966 1.00 88.88 81 GLY A CA 1
ATOM 647 C C . GLY A 1 81 ? -11.791 2.505 9.669 1.00 88.88 81 GLY A C 1
ATOM 648 O O . GLY A 1 81 ? -12.090 3.029 10.736 1.00 88.88 81 GLY A O 1
ATOM 649 N N . ILE A 1 82 ? -12.522 1.521 9.133 1.00 89.31 82 ILE A N 1
ATOM 650 C CA . ILE A 1 82 ? -13.737 0.981 9.769 1.00 89.31 82 ILE A CA 1
ATOM 651 C C . ILE A 1 82 ? -13.406 0.262 11.086 1.00 89.31 82 ILE A C 1
ATOM 653 O O . ILE A 1 82 ? -14.177 0.323 12.041 1.00 89.31 82 ILE A O 1
ATOM 657 N N . GLY A 1 83 ? -12.282 -0.454 11.132 1.00 87.75 83 GLY A N 1
ATOM 658 C CA . GLY A 1 83 ? -11.859 -1.231 12.296 1.00 87.75 83 GLY A CA 1
ATOM 659 C C . GLY A 1 83 ? -11.117 -0.438 13.375 1.00 87.75 83 GLY A C 1
ATOM 660 O O . GLY A 1 83 ? -10.841 -1.006 14.429 1.00 87.75 83 GLY A O 1
ATOM 661 N N . LEU A 1 84 ? -10.776 0.833 13.143 1.00 89.12 84 LEU A N 1
ATOM 662 C CA . LEU A 1 84 ? -9.816 1.579 13.966 1.00 89.12 84 LEU A CA 1
ATOM 663 C C . LEU A 1 84 ? -10.245 1.692 15.438 1.00 89.12 84 LEU A C 1
ATOM 665 O O . LEU A 1 84 ? -9.424 1.540 16.347 1.00 89.12 84 LEU A O 1
ATOM 669 N N . ASP A 1 85 ? -11.546 1.851 15.685 1.00 87.81 85 ASP A N 1
ATOM 670 C CA . ASP A 1 85 ? -12.122 1.888 17.034 1.00 87.81 85 ASP A CA 1
ATOM 671 C C . ASP A 1 85 ? -11.879 0.589 17.815 1.00 87.81 85 ASP A C 1
ATOM 673 O O . ASP A 1 85 ? -11.723 0.613 19.037 1.00 87.81 85 ASP A O 1
ATOM 677 N N . GLY A 1 86 ? -11.794 -0.546 17.117 1.00 85.94 86 GLY A N 1
ATOM 678 C CA . GLY A 1 86 ? -11.543 -1.854 17.716 1.00 85.94 86 GLY A CA 1
ATOM 679 C C . GLY A 1 86 ? -10.078 -2.114 18.084 1.00 85.94 86 GLY A C 1
ATOM 680 O O . GLY A 1 86 ? -9.803 -3.077 18.805 1.00 85.94 86 GLY A O 1
ATOM 681 N N . VAL A 1 87 ? -9.137 -1.279 17.630 1.00 90.00 87 VAL A N 1
ATOM 682 C CA . VAL A 1 87 ? -7.716 -1.385 17.992 1.00 90.00 87 VAL A CA 1
ATOM 683 C C . VAL A 1 87 ? -7.546 -0.938 19.446 1.00 90.00 87 VAL A C 1
ATOM 685 O O . VAL A 1 87 ? -7.899 0.184 19.803 1.00 90.00 87 VAL A O 1
ATOM 688 N N . ARG A 1 88 ? -7.004 -1.795 20.319 1.00 89.56 88 ARG A N 1
ATOM 689 C CA . ARG A 1 88 ? -6.864 -1.504 21.760 1.00 89.56 88 ARG A CA 1
ATOM 690 C C . ARG A 1 88 ? -5.550 -0.798 22.088 1.00 89.56 88 ARG A C 1
ATOM 692 O O . ARG A 1 88 ? -4.707 -1.329 22.809 1.00 89.56 88 ARG A O 1
ATOM 699 N N . PHE A 1 89 ? -5.404 0.405 21.551 1.00 91.00 89 PHE A N 1
ATOM 700 C CA . PHE A 1 89 ? -4.360 1.363 21.907 1.00 91.00 89 PHE A CA 1
ATOM 701 C C . PHE A 1 89 ? -4.981 2.691 22.331 1.00 91.00 89 PHE A C 1
ATOM 703 O O . PHE A 1 89 ? -6.181 2.904 22.150 1.00 91.00 89 PHE A O 1
ATOM 710 N N . ASP A 1 90 ? -4.165 3.570 22.903 1.00 93.00 90 ASP A N 1
ATOM 711 C CA . ASP A 1 90 ? -4.539 4.964 23.092 1.00 93.00 90 ASP A CA 1
ATOM 712 C C . ASP A 1 90 ? -4.711 5.678 21.740 1.00 93.00 90 ASP A C 1
ATOM 714 O O . ASP A 1 90 ? -4.240 5.223 20.692 1.00 93.00 90 ASP A O 1
ATOM 718 N N . GLU A 1 91 ? -5.407 6.810 21.771 1.00 92.06 91 GLU A N 1
ATOM 719 C CA . GLU A 1 91 ? -5.765 7.560 20.568 1.00 92.06 91 GLU A CA 1
ATOM 720 C C . GLU A 1 91 ? -4.540 8.087 19.808 1.00 92.06 91 GLU A C 1
ATOM 722 O O . GLU 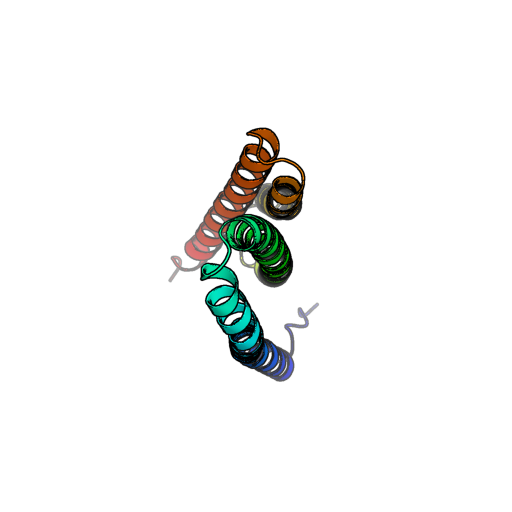A 1 91 ? -4.530 8.089 18.576 1.00 92.06 91 GLU A O 1
ATOM 727 N N . GLN A 1 92 ? -3.475 8.481 20.518 1.00 94.94 92 GLN A N 1
ATOM 728 C CA . GLN A 1 92 ? -2.267 9.007 19.881 1.00 94.94 92 GLN A CA 1
ATOM 729 C C . GLN A 1 92 ? -1.583 7.920 19.055 1.00 94.94 92 GLN A C 1
ATOM 731 O O . GLN A 1 92 ? -1.228 8.155 17.898 1.00 94.94 92 GLN A O 1
ATOM 736 N N . LEU A 1 93 ? -1.450 6.711 19.607 1.00 92.81 93 LEU A N 1
ATOM 737 C CA . LEU A 1 93 ? -0.856 5.592 18.888 1.00 92.81 93 LEU A CA 1
ATOM 738 C C . LEU A 1 93 ? -1.734 5.134 17.714 1.00 92.81 93 LEU A C 1
ATOM 740 O O . LEU A 1 93 ? -1.198 4.844 16.646 1.00 92.81 93 LEU A O 1
ATOM 744 N N . LYS A 1 94 ? -3.068 5.122 17.845 1.00 92.00 94 LYS A N 1
ATOM 745 C CA . LYS A 1 94 ? -3.965 4.838 16.703 1.00 92.00 94 LYS A CA 1
ATOM 746 C C . LYS A 1 94 ? -3.757 5.825 15.562 1.00 92.00 94 LYS A C 1
ATOM 748 O O . LYS A 1 94 ? -3.607 5.401 14.416 1.00 92.00 94 LYS A O 1
ATOM 753 N N . MET A 1 95 ? -3.710 7.117 15.880 1.00 94.44 95 MET A N 1
ATOM 754 C CA . MET A 1 95 ? -3.486 8.174 14.898 1.00 94.44 95 MET A CA 1
ATOM 755 C C . MET A 1 95 ? -2.107 8.070 14.251 1.00 94.44 95 MET A C 1
ATOM 757 O O . MET A 1 95 ? -1.998 8.224 13.037 1.00 94.44 95 MET A O 1
ATOM 761 N N . LEU A 1 96 ? -1.069 7.738 15.023 1.00 95.81 96 LEU A N 1
ATOM 762 C CA . LEU A 1 96 ? 0.277 7.515 14.496 1.00 95.81 96 LEU A CA 1
ATOM 763 C C . LEU A 1 96 ? 0.319 6.318 13.540 1.00 95.81 96 LEU A C 1
ATOM 765 O O . LEU A 1 96 ? 0.902 6.418 12.465 1.00 95.81 96 LEU A O 1
ATOM 769 N N . LEU A 1 97 ? -0.328 5.204 13.889 1.00 93.56 97 LEU A N 1
ATOM 770 C CA . LEU A 1 97 ? -0.400 4.024 13.025 1.00 93.56 97 LEU A CA 1
ATOM 771 C C . LEU A 1 97 ? -1.236 4.290 11.765 1.00 93.56 97 LEU A C 1
ATOM 773 O O . LEU A 1 97 ? -0.866 3.844 10.681 1.00 93.56 97 LEU A O 1
ATOM 777 N N . ALA A 1 98 ? -2.341 5.032 11.878 1.00 93.19 98 ALA A N 1
ATOM 778 C CA . ALA A 1 98 ? -3.158 5.432 10.734 1.00 93.19 98 ALA A CA 1
ATOM 779 C C . ALA A 1 98 ? -2.381 6.370 9.797 1.00 93.19 98 ALA A C 1
ATOM 781 O O . ALA A 1 98 ? -2.378 6.169 8.582 1.00 93.19 98 ALA A O 1
ATOM 782 N N . ALA A 1 99 ? -1.655 7.339 10.358 1.00 93.69 99 ALA A N 1
ATOM 783 C CA . ALA A 1 99 ? -0.746 8.195 9.608 1.00 93.69 99 ALA A CA 1
ATOM 784 C C . ALA A 1 99 ? 0.376 7.379 8.952 1.00 93.69 99 ALA A C 1
ATOM 786 O O . ALA A 1 99 ? 0.680 7.613 7.790 1.00 93.69 99 ALA A O 1
ATOM 787 N N . GLY A 1 100 ? 0.940 6.386 9.645 1.00 93.50 100 GLY A N 1
ATOM 788 C CA . GLY A 1 100 ? 1.932 5.458 9.097 1.00 93.50 100 GLY A CA 1
ATOM 789 C C . GLY A 1 100 ? 1.404 4.667 7.900 1.00 93.50 100 GLY A C 1
ATOM 790 O O . GLY A 1 100 ? 2.064 4.608 6.864 1.00 93.50 100 GLY A O 1
ATOM 791 N N . LEU A 1 101 ? 0.182 4.130 7.983 1.00 91.75 101 LEU A N 1
ATOM 792 C CA . LEU A 1 101 ? -0.469 3.462 6.851 1.00 91.75 101 LEU A CA 1
ATOM 793 C C . LEU A 1 101 ? -0.664 4.407 5.663 1.00 91.75 101 LEU A C 1
ATOM 795 O O . LEU A 1 101 ? -0.317 4.047 4.540 1.00 91.75 101 LEU A O 1
ATOM 799 N N . LEU A 1 102 ? -1.179 5.616 5.903 1.00 91.12 102 LEU A N 1
ATOM 800 C CA . LEU A 1 102 ? -1.383 6.617 4.854 1.00 91.12 102 LEU A CA 1
ATOM 801 C C . LEU A 1 102 ? -0.054 7.025 4.210 1.00 91.12 102 LEU A C 1
ATOM 803 O O . LEU A 1 102 ? 0.095 6.945 2.990 1.00 91.12 102 LEU A O 1
ATOM 807 N N . LEU A 1 103 ? 0.934 7.383 5.030 1.00 92.25 103 LEU A N 1
ATOM 808 C CA . LEU A 1 103 ? 2.264 7.790 4.591 1.00 92.25 103 LEU A CA 1
ATOM 809 C C 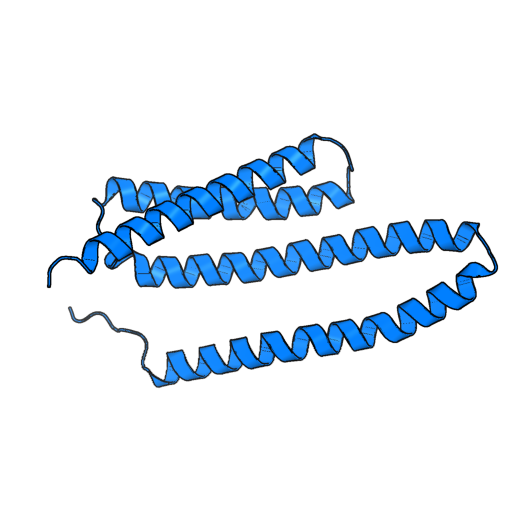. LEU A 1 103 ? 3.036 6.663 3.917 1.00 92.25 103 LEU A C 1
ATOM 811 O O . LEU A 1 103 ? 3.877 6.966 3.090 1.00 92.25 103 LEU A O 1
ATOM 815 N N . GLY A 1 104 ? 2.787 5.392 4.228 1.00 88.12 104 GLY A N 1
ATOM 816 C CA . GLY A 1 104 ? 3.402 4.263 3.525 1.00 88.12 104 GLY A CA 1
ATOM 817 C C . GLY A 1 104 ? 2.687 3.912 2.216 1.00 88.12 104 GLY A C 1
ATOM 818 O O . GLY A 1 104 ? 3.324 3.481 1.252 1.00 88.12 104 GLY A O 1
ATOM 819 N N . SER A 1 105 ? 1.371 4.147 2.154 1.00 88.38 105 SER A N 1
ATOM 820 C CA . SER A 1 105 ? 0.523 3.789 1.010 1.00 88.38 105 SER A CA 1
ATOM 821 C C . SER A 1 105 ? 0.766 4.624 -0.250 1.00 88.38 105 SER A C 1
ATOM 823 O O . SER A 1 105 ? 0.454 4.158 -1.341 1.00 88.38 105 SER A O 1
ATOM 825 N N . LEU A 1 106 ? 1.339 5.828 -0.127 1.00 88.12 106 LEU A N 1
ATOM 826 C CA . LEU A 1 106 ? 1.668 6.686 -1.274 1.00 88.12 106 LEU A CA 1
ATOM 827 C C . LEU A 1 106 ? 3.073 6.404 -1.845 1.00 88.12 106 LEU A C 1
ATOM 829 O O . LEU A 1 106 ? 3.175 6.152 -3.047 1.00 88.12 106 LEU A O 1
ATOM 833 N N . PRO A 1 107 ? 4.160 6.386 -1.044 1.00 87.94 107 PRO A N 1
ATOM 834 C CA . PRO A 1 107 ? 5.522 6.215 -1.543 1.00 87.94 107 PRO A CA 1
ATOM 835 C C . PRO A 1 107 ? 5.789 4.821 -2.091 1.00 87.94 107 PRO A C 1
ATOM 837 O O . PRO A 1 107 ? 6.582 4.686 -3.015 1.00 87.94 107 PRO A O 1
ATOM 840 N N . PHE A 1 108 ? 5.140 3.785 -1.554 1.00 86.81 108 PHE A N 1
ATOM 841 C CA . PHE A 1 108 ? 5.331 2.422 -2.041 1.00 86.81 108 PHE A CA 1
ATOM 842 C C . PHE A 1 108 ? 4.961 2.259 -3.530 1.00 86.81 108 PHE A C 1
ATOM 844 O O . PHE A 1 108 ? 5.857 1.997 -4.336 1.00 86.81 108 PHE A O 1
ATOM 851 N N . PRO A 1 109 ? 3.693 2.456 -3.933 1.00 84.88 109 PRO A N 1
ATOM 852 C CA . PRO A 1 109 ? 3.286 2.329 -5.331 1.00 84.88 109 PRO A CA 1
ATOM 853 C C . PRO A 1 109 ? 3.914 3.411 -6.215 1.00 84.88 109 PRO A C 1
ATOM 855 O O . PRO A 1 109 ? 4.226 3.138 -7.370 1.00 84.88 109 PRO A O 1
ATOM 858 N N . LEU A 1 110 ? 4.194 4.605 -5.674 1.00 85.81 110 LEU A N 1
ATOM 859 C CA . LEU A 1 110 ? 4.964 5.625 -6.389 1.00 85.81 110 LEU A CA 1
ATOM 860 C C . LEU A 1 110 ? 6.391 5.145 -6.695 1.00 85.81 110 LEU A C 1
ATOM 862 O O . LEU A 1 110 ? 6.877 5.331 -7.805 1.00 85.81 110 LEU A O 1
ATOM 866 N N . GLY A 1 111 ? 7.059 4.489 -5.747 1.00 86.75 111 GLY A N 1
ATOM 867 C CA . GLY A 1 111 ? 8.382 3.901 -5.942 1.00 86.75 111 GLY A CA 1
ATOM 868 C C . GLY A 1 111 ? 8.378 2.780 -6.979 1.00 86.75 111 GLY A C 1
ATOM 869 O O . GLY A 1 111 ? 9.307 2.693 -7.778 1.00 86.75 111 GLY A O 1
ATOM 870 N N . VAL A 1 112 ? 7.324 1.958 -7.023 1.00 84.56 112 VAL A N 1
ATOM 871 C CA . VAL A 1 112 ? 7.147 0.942 -8.077 1.00 84.56 112 VAL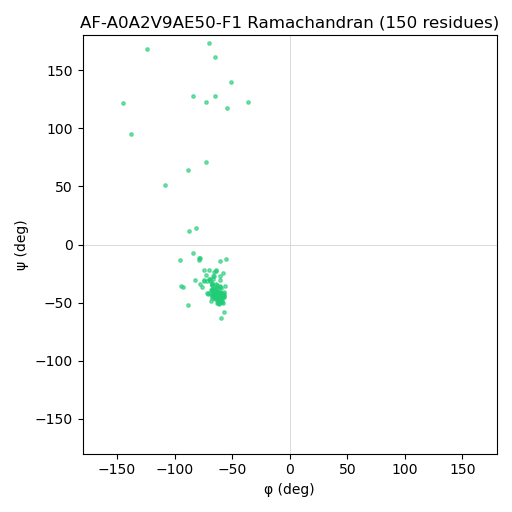 A CA 1
ATOM 872 C C . VAL A 1 112 ? 6.915 1.602 -9.440 1.00 84.56 112 VAL A C 1
ATOM 874 O O . VAL A 1 112 ? 7.530 1.194 -10.422 1.00 84.56 112 VAL A O 1
ATOM 877 N N . LEU A 1 113 ? 6.112 2.669 -9.507 1.00 84.50 113 LEU A N 1
ATOM 878 C CA . LEU A 1 113 ? 5.888 3.417 -10.745 1.00 84.50 113 LEU A CA 1
ATOM 879 C C . LEU A 1 113 ? 7.185 4.047 -11.259 1.00 84.50 113 LEU A C 1
ATOM 881 O O . LEU A 1 113 ? 7.514 3.921 -12.435 1.00 84.50 113 LEU A O 1
ATOM 885 N N . LEU A 1 114 ? 7.965 4.670 -10.377 1.00 84.50 114 LEU A N 1
ATOM 886 C CA . LEU A 1 114 ? 9.230 5.303 -10.742 1.00 84.50 114 LEU A CA 1
ATOM 887 C C . LEU A 1 114 ? 10.280 4.299 -11.250 1.00 84.50 114 LEU A C 1
ATOM 889 O O . LEU A 1 114 ? 11.144 4.696 -12.030 1.00 84.50 114 LEU A O 1
ATOM 893 N N . GLN A 1 115 ? 10.183 3.007 -10.902 1.00 82.12 115 GLN A N 1
ATOM 894 C CA . GLN A 1 115 ? 11.047 1.959 -11.474 1.00 82.12 115 GLN A CA 1
ATOM 895 C C . GLN A 1 115 ? 10.834 1.767 -12.984 1.00 82.12 115 GLN A C 1
ATOM 897 O O . GLN A 1 115 ? 11.740 1.288 -13.663 1.00 82.12 115 GLN A O 1
ATOM 902 N N . THR A 1 116 ? 9.677 2.172 -13.526 1.00 79.75 116 THR A N 1
ATOM 903 C CA . THR A 1 116 ? 9.429 2.168 -14.981 1.00 79.75 116 THR A CA 1
ATOM 904 C C . THR A 1 116 ? 10.190 3.273 -15.711 1.00 79.75 116 THR A C 1
ATOM 906 O O . THR A 1 116 ? 10.515 3.117 -16.883 1.00 79.75 116 THR A O 1
ATOM 909 N N . MET A 1 117 ? 10.504 4.373 -15.019 1.00 83.44 117 MET A N 1
ATOM 910 C CA . MET A 1 117 ? 11.214 5.524 -15.587 1.00 83.44 117 MET A CA 1
ATOM 911 C C . MET A 1 117 ? 12.723 5.434 -15.346 1.00 83.44 117 MET A C 1
ATOM 913 O O . MET A 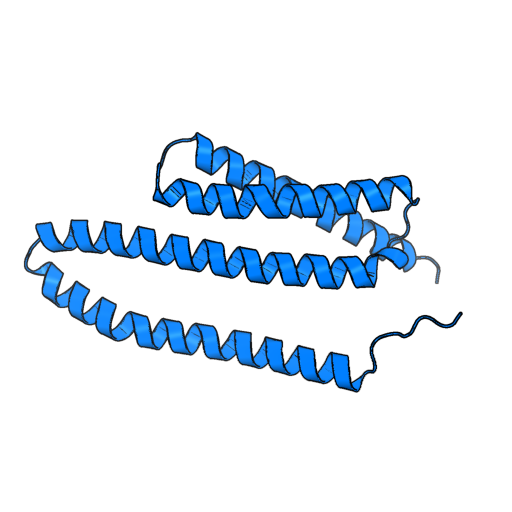1 117 ? 13.518 5.845 -16.186 1.00 83.44 117 MET A O 1
ATOM 917 N N . SER A 1 118 ? 13.131 4.910 -14.188 1.00 84.31 118 SER A N 1
ATOM 918 C CA . SER A 1 118 ? 14.532 4.745 -13.812 1.00 84.31 118 SER A CA 1
ATOM 919 C C . SER A 1 118 ? 14.719 3.475 -12.992 1.00 84.31 118 SER A C 1
ATOM 921 O O . SER A 1 118 ? 14.166 3.332 -11.905 1.00 84.31 118 SER A O 1
ATOM 923 N N . GLN A 1 119 ? 15.572 2.570 -13.472 1.00 80.12 119 GLN A N 1
ATOM 924 C CA . GLN A 1 119 ? 15.911 1.324 -12.771 1.00 80.12 119 GLN A CA 1
ATOM 925 C C . GLN A 1 119 ? 16.981 1.522 -11.675 1.00 80.12 119 GLN A C 1
ATOM 927 O O . GLN A 1 119 ? 17.586 0.564 -11.195 1.00 80.12 119 GLN A O 1
ATOM 932 N N . GLY A 1 120 ? 17.247 2.773 -11.286 1.00 84.44 120 GLY A N 1
ATOM 933 C CA . GLY A 1 120 ? 18.226 3.112 -10.259 1.00 84.44 120 GLY A CA 1
ATOM 934 C C . GLY A 1 120 ? 17.802 2.712 -8.836 1.00 84.44 120 GLY A C 1
ATOM 935 O O . GLY A 1 120 ? 16.662 2.315 -8.584 1.00 84.44 120 GLY A O 1
ATOM 936 N N . PRO A 1 121 ? 18.705 2.859 -7.850 1.00 89.38 121 PRO A N 1
ATOM 937 C CA . PRO A 1 121 ? 18.423 2.490 -6.463 1.00 89.38 121 PRO A CA 1
ATOM 938 C C . PRO A 1 121 ? 17.343 3.365 -5.805 1.00 89.38 121 PRO A C 1
ATOM 940 O O . PRO A 1 121 ? 16.645 2.884 -4.917 1.00 89.38 121 PRO A O 1
ATOM 943 N N . GLY A 1 122 ? 17.160 4.618 -6.240 1.00 91.44 122 GLY A N 1
ATOM 944 C CA . GLY A 1 122 ? 16.212 5.567 -5.637 1.00 91.44 122 GLY A CA 1
ATOM 945 C C . GLY A 1 122 ? 14.757 5.068 -5.610 1.00 91.44 122 GLY A C 1
ATOM 946 O O . GLY A 1 122 ? 14.198 4.917 -4.522 1.00 91.44 122 GLY A O 1
ATOM 947 N N . PRO A 1 123 ? 14.149 4.743 -6.767 1.00 89.25 123 PRO A N 1
ATOM 948 C CA . PRO A 1 123 ? 12.795 4.184 -6.834 1.00 89.25 123 PRO A CA 1
ATOM 949 C C . PRO A 1 123 ? 12.613 2.896 -6.020 1.00 89.25 123 PRO A C 1
ATOM 951 O O . PRO A 1 123 ? 11.571 2.684 -5.397 1.00 89.25 123 PRO A O 1
ATOM 954 N N . ARG A 1 124 ? 13.651 2.050 -5.966 1.00 84.94 124 ARG A N 1
ATOM 955 C CA . ARG A 1 124 ? 13.645 0.818 -5.169 1.00 84.94 124 ARG A CA 1
ATOM 956 C C . ARG A 1 124 ? 13.630 1.108 -3.670 1.00 84.94 124 ARG A C 1
ATOM 958 O O . ARG A 1 124 ? 12.841 0.500 -2.953 1.00 84.94 124 ARG A O 1
ATOM 965 N N . VAL A 1 125 ? 14.468 2.032 -3.200 1.00 91.50 125 VAL A N 1
ATOM 966 C CA . VAL A 1 125 ? 14.494 2.458 -1.792 1.00 91.50 125 VAL A CA 1
ATOM 967 C C . VAL A 1 125 ? 13.143 3.048 -1.398 1.00 91.50 125 VAL A C 1
ATOM 969 O O . VAL A 1 125 ? 12.581 2.631 -0.392 1.00 91.50 125 VAL A O 1
ATOM 972 N N . LEU A 1 126 ? 12.575 3.930 -2.227 1.00 90.12 126 LEU A N 1
ATOM 973 C CA . LEU A 1 126 ? 11.263 4.530 -1.973 1.00 90.12 126 LEU A CA 1
ATOM 974 C C . LEU A 1 126 ? 10.162 3.466 -1.824 1.00 90.12 126 LEU A C 1
ATOM 976 O O . LEU A 1 126 ? 9.385 3.510 -0.868 1.00 90.12 126 LEU A O 1
ATOM 980 N N . ALA A 1 127 ? 10.143 2.476 -2.726 1.00 87.12 127 ALA A N 1
ATOM 981 C CA . ALA A 1 127 ? 9.196 1.367 -2.673 1.00 87.12 127 ALA A CA 1
ATOM 982 C C . ALA A 1 127 ? 9.362 0.533 -1.390 1.00 87.12 127 ALA A C 1
ATOM 984 O O . ALA A 1 127 ? 8.391 0.279 -0.675 1.00 87.12 127 ALA A O 1
ATOM 985 N N . VAL A 1 128 ? 10.599 0.145 -1.063 1.00 91.25 128 VAL A N 1
ATOM 986 C CA . VAL A 1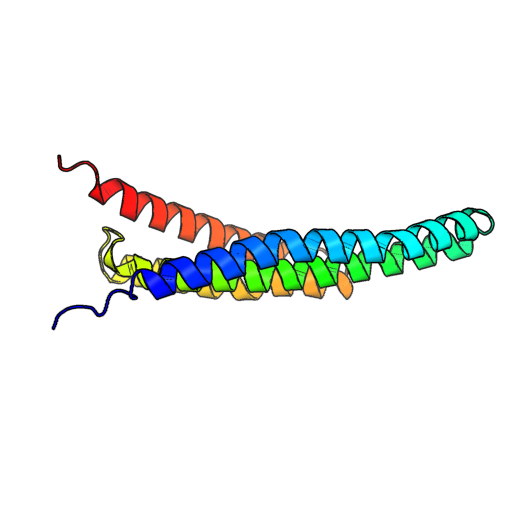 128 ? 10.902 -0.666 0.124 1.00 91.25 128 VAL A CA 1
ATOM 987 C C . VAL A 1 128 ? 10.512 0.072 1.401 1.00 91.25 128 VAL A C 1
ATOM 989 O O . VAL A 1 128 ? 9.791 -0.493 2.222 1.00 91.25 128 VAL A O 1
ATOM 992 N N . THR A 1 129 ? 10.906 1.337 1.555 1.00 90.94 129 THR A N 1
ATOM 993 C CA . THR A 1 129 ? 10.587 2.135 2.745 1.00 90.94 129 THR A CA 1
ATOM 994 C C . THR A 1 129 ? 9.080 2.323 2.912 1.00 90.94 129 THR A C 1
ATOM 996 O O . THR A 1 129 ? 8.567 2.121 4.013 1.00 90.94 129 THR A O 1
ATOM 999 N N . GLY A 1 130 ? 8.354 2.632 1.830 1.00 88.62 130 GLY A N 1
ATOM 1000 C CA . GLY A 1 130 ? 6.893 2.732 1.868 1.00 88.62 130 GLY A CA 1
ATOM 1001 C C . GLY A 1 130 ? 6.234 1.417 2.293 1.00 88.62 130 GLY A C 1
ATOM 1002 O O . GLY A 1 130 ? 5.397 1.407 3.196 1.00 88.62 130 GLY A O 1
ATOM 1003 N N . SER A 1 131 ? 6.660 0.290 1.707 1.00 90.12 131 SER A N 1
ATOM 1004 C CA . SER A 1 131 ? 6.103 -1.032 2.027 1.00 90.12 131 SER A CA 1
ATOM 1005 C C . SER A 1 131 ? 6.375 -1.443 3.476 1.00 90.12 131 SER A C 1
ATOM 1007 O O . SER A 1 131 ? 5.471 -1.916 4.163 1.00 90.12 131 SER A O 1
ATOM 1009 N N . ALA A 1 132 ? 7.588 -1.193 3.978 1.00 90.81 132 ALA A N 1
ATOM 1010 C CA . ALA A 1 132 ? 7.969 -1.490 5.351 1.00 90.81 132 ALA A CA 1
ATOM 1011 C C . ALA A 1 132 ? 7.111 -0.702 6.349 1.00 90.81 132 ALA A C 1
ATOM 1013 O O . ALA A 1 132 ? 6.634 -1.271 7.330 1.00 90.81 132 ALA A O 1
ATOM 1014 N N . LEU A 1 133 ? 6.852 0.580 6.070 1.00 92.25 133 LEU A N 1
ATOM 1015 C CA . LEU A 1 133 ? 6.012 1.421 6.918 1.00 92.25 133 LEU A CA 1
ATOM 1016 C C . LEU A 1 133 ? 4.560 0.918 6.972 1.00 92.25 133 LEU A C 1
ATOM 1018 O O . LEU A 1 133 ? 3.977 0.857 8.058 1.00 92.25 133 LEU A O 1
ATOM 1022 N N . VAL A 1 134 ? 3.997 0.496 5.832 1.00 91.06 134 VAL A N 1
ATOM 1023 C CA . VAL A 1 134 ? 2.667 -0.137 5.787 1.00 91.06 134 VAL A CA 1
ATOM 1024 C C . VAL A 1 134 ? 2.656 -1.426 6.607 1.00 91.06 134 VAL A C 1
ATOM 1026 O O . VAL A 1 134 ? 1.786 -1.596 7.459 1.00 91.06 134 VAL A O 1
ATOM 1029 N N . ILE A 1 135 ? 3.627 -2.319 6.392 1.00 89.75 135 ILE A N 1
ATOM 1030 C CA . ILE A 1 135 ? 3.702 -3.624 7.067 1.00 89.75 135 ILE A CA 1
ATOM 1031 C C . ILE A 1 135 ? 3.807 -3.455 8.583 1.00 89.75 135 ILE A C 1
ATOM 1033 O O . ILE A 1 135 ? 3.048 -4.084 9.318 1.00 89.75 135 ILE A O 1
ATOM 1037 N N . VAL A 1 136 ? 4.707 -2.591 9.059 1.00 93.56 136 VAL A N 1
ATOM 1038 C CA . VAL A 1 136 ? 4.881 -2.327 10.495 1.00 93.56 136 VAL A CA 1
ATOM 1039 C C . VAL A 1 136 ? 3.596 -1.764 11.097 1.00 93.56 136 VAL A C 1
ATOM 1041 O O . VAL A 1 136 ? 3.169 -2.213 12.161 1.00 93.56 136 VAL A O 1
ATOM 1044 N N . SER A 1 137 ? 2.942 -0.835 10.397 1.00 93.56 137 SER A N 1
ATOM 1045 C CA . SER A 1 137 ? 1.701 -0.221 10.878 1.00 93.56 137 SER A CA 1
ATOM 1046 C C . SER A 1 137 ? 0.550 -1.235 10.941 1.00 93.56 137 SER A C 1
ATOM 1048 O O . SER A 1 137 ? -0.158 -1.297 11.947 1.00 93.56 137 SER A O 1
ATOM 1050 N N . LEU A 1 138 ? 0.401 -2.095 9.923 1.00 92.50 138 LEU A N 1
ATOM 1051 C CA . LEU A 1 138 ? -0.582 -3.187 9.915 1.00 92.50 138 LEU A CA 1
ATOM 1052 C C . LEU A 1 138 ? -0.306 -4.226 11.000 1.00 92.50 138 LEU A C 1
ATOM 1054 O O . LEU A 1 138 ? -1.237 -4.672 11.673 1.00 92.50 138 LEU A O 1
ATOM 1058 N N . ALA A 1 139 ? 0.956 -4.609 11.189 1.00 91.62 139 ALA A N 1
ATOM 1059 C CA . ALA A 1 139 ? 1.352 -5.553 12.226 1.00 91.62 139 ALA A CA 1
ATOM 1060 C C . ALA A 1 139 ? 1.017 -5.000 13.618 1.00 91.62 139 ALA A C 1
ATOM 1062 O O . ALA A 1 139 ? 0.383 -5.686 14.421 1.00 91.62 139 ALA A O 1
ATOM 1063 N N . ALA A 1 140 ? 1.353 -3.735 13.880 1.00 91.81 140 ALA A N 1
ATOM 1064 C CA . ALA A 1 140 ? 1.028 -3.070 15.135 1.00 91.81 140 ALA A CA 1
ATOM 1065 C C . ALA A 1 140 ? -0.489 -2.982 15.369 1.00 91.81 140 ALA A C 1
ATOM 1067 O O . ALA A 1 140 ? -0.957 -3.359 16.444 1.00 91.81 140 ALA A O 1
ATOM 1068 N N . MET A 1 141 ? -1.281 -2.570 14.371 1.00 90.31 141 MET A N 1
ATOM 1069 C CA . MET A 1 141 ? -2.748 -2.553 14.488 1.00 90.31 141 MET A CA 1
ATOM 1070 C C . MET A 1 141 ? -3.325 -3.952 14.742 1.00 90.31 141 MET A C 1
ATOM 1072 O O . MET A 1 141 ? -4.197 -4.114 15.595 1.00 90.31 141 MET A O 1
ATOM 1076 N N . SER A 1 142 ? -2.796 -4.978 14.069 1.00 89.69 142 SER A N 1
ATOM 1077 C CA . SER A 1 142 ? -3.192 -6.380 14.268 1.00 89.69 142 SER A CA 1
ATOM 1078 C C . SER A 1 142 ? -2.925 -6.853 15.700 1.00 89.69 142 SER A C 1
ATOM 1080 O O . SER A 1 142 ? -3.785 -7.487 16.315 1.00 89.69 142 SER A O 1
ATOM 1082 N N . LEU A 1 143 ? -1.775 -6.483 16.273 1.00 90.06 143 LEU A N 1
ATOM 1083 C CA . LEU A 1 143 ? -1.467 -6.726 17.686 1.00 90.06 143 LEU A CA 1
ATOM 1084 C C . LEU A 1 143 ? -2.437 -5.980 18.612 1.00 90.06 143 LEU A C 1
ATOM 1086 O O . LEU A 1 143 ? -2.898 -6.546 19.604 1.00 90.06 143 LEU A O 1
ATOM 1090 N N . GLY A 1 144 ? -2.789 -4.737 18.278 1.00 89.31 144 GLY A N 1
ATOM 1091 C CA . GLY A 1 144 ? -3.779 -3.952 19.014 1.00 89.31 144 GLY A CA 1
ATOM 1092 C C . GLY A 1 144 ? -5.166 -4.601 19.034 1.00 89.31 144 GLY A C 1
ATOM 1093 O O . GLY A 1 144 ? -5.836 -4.570 20.064 1.00 89.31 144 GLY A O 1
ATOM 1094 N N . PHE A 1 145 ? -5.591 -5.261 17.954 1.00 86.06 145 PHE A N 1
ATOM 1095 C CA . PHE A 1 145 ? -6.816 -6.070 17.962 1.00 86.06 145 PHE A CA 1
ATOM 1096 C C . PHE A 1 145 ? -6.686 -7.342 18.805 1.00 86.06 145 PHE A C 1
ATOM 1098 O O . PHE A 1 145 ? -7.617 -7.699 19.529 1.00 86.06 145 PHE A O 1
ATOM 1105 N N . ALA A 1 146 ? -5.548 -8.038 18.720 1.00 86.62 146 ALA A N 1
ATOM 1106 C CA . ALA A 1 146 ? -5.322 -9.288 19.447 1.00 86.62 146 ALA A CA 1
ATOM 1107 C C . ALA A 1 146 ? -5.365 -9.090 20.972 1.00 86.62 146 ALA A C 1
ATOM 1109 O O . ALA A 1 146 ? -5.969 -9.901 21.675 1.00 86.62 146 ALA A O 1
ATOM 1110 N N . ARG A 1 147 ? -4.834 -7.964 21.473 1.00 80.62 147 ARG A N 1
ATOM 1111 C CA . ARG A 1 147 ? -4.912 -7.569 22.894 1.00 80.62 147 ARG A CA 1
ATOM 1112 C C . ARG A 1 147 ? -6.345 -7.454 23.426 1.00 80.62 147 ARG A C 1
ATOM 1114 O O . ARG A 1 147 ? -6.562 -7.583 24.623 1.00 80.62 147 ARG A O 1
ATOM 1121 N N . GLY A 1 148 ? -7.329 -7.212 22.560 1.00 60.84 148 GLY A N 1
ATOM 1122 C CA . GLY A 1 148 ? -8.736 -7.117 22.949 1.00 60.84 148 GLY A CA 1
ATOM 1123 C C . GLY A 1 148 ? -9.441 -8.460 23.167 1.00 60.84 148 GLY A C 1
ATOM 1124 O O . GLY A 1 148 ? -10.542 -8.455 23.708 1.00 60.84 148 GLY A O 1
ATOM 1125 N N . ARG A 1 149 ? -8.856 -9.592 22.741 1.00 59.16 149 ARG A N 1
ATOM 1126 C CA . ARG A 1 149 ? -9.492 -10.924 22.830 1.00 59.16 149 ARG A CA 1
ATOM 1127 C C . ARG A 1 149 ? -9.098 -11.733 24.067 1.00 59.16 149 ARG A C 1
ATOM 1129 O O . ARG A 1 149 ? -9.743 -12.733 24.347 1.00 59.16 149 ARG A O 1
ATOM 1136 N N . THR A 1 150 ? -8.055 -11.333 24.789 1.00 56.62 150 THR A N 1
ATOM 1137 C CA . THR A 1 150 ? -7.482 -12.095 25.914 1.00 56.62 150 THR A CA 1
ATOM 1138 C C . THR A 1 150 ? -8.136 -11.803 27.269 1.00 56.62 150 THR A C 1
ATOM 1140 O O . THR A 1 150 ? -7.596 -12.188 28.296 1.00 56.62 150 THR A O 1
ATOM 1143 N N . SER A 1 151 ? -9.278 -11.113 27.293 1.00 46.41 151 SER A N 1
ATOM 1144 C CA . SER A 1 151 ? -10.066 -10.842 28.503 1.00 46.41 151 SER A CA 1
ATOM 1145 C C . SER A 1 151 ? -11.366 -11.658 28.526 1.00 46.41 151 SER A C 1
ATOM 1147 O O . SER A 1 151 ? -12.448 -11.080 28.656 1.00 46.41 151 SER A O 1
ATOM 1149 N N . VAL A 1 152 ? -11.254 -12.972 28.321 1.00 43.00 152 VAL A N 1
ATOM 1150 C CA . VAL A 1 152 ? -12.320 -13.964 28.548 1.00 43.00 152 VAL A CA 1
ATOM 1151 C C . VAL A 1 152 ? -11.875 -14.873 29.678 1.00 43.00 152 VAL A C 1
ATOM 1153 O O . VAL A 1 152 ? -10.702 -15.303 29.621 1.00 43.00 152 VAL A O 1
#